Protein AF-A0A9E1L8W7-F1 (afdb_monomer_lite)

Radius of gyration: 23.7 Å; chains: 1; bounding box: 44×38×64 Å

Sequence (65 aa):
MKKPDYKGAEKALLAFLETVPEPTTPSSNNKIIDVTEDSLETAYQFTENDLLVIKDTSKGDKDEK

Foldseek 3Di:
DDDDPVVVVVVVVVVVVVVDDDPPDDPPPPPPPPCVVVPVQWDWDDDPPDIDIDGNPPPDPPPDD

pLDDT: mean 73.26, std 15.08, range [38.72, 94.12]

Secondary structure (DSSP, 8-state):
-PPP-HHHHHHHHHHHHHHS---SS--TT------HHHHTTEEEEE-SSSEEEEE---SS-----

Structure (mmCIF, N/CA/C/O backbone):
data_AF-A0A9E1L8W7-F1
#
_entry.id   AF-A0A9E1L8W7-F1
#
loop_
_atom_site.group_PDB
_atom_site.id
_atom_site.type_symbol
_atom_site.label_atom_id
_atom_site.label_alt_id
_atom_site.label_comp_id
_atom_site.lab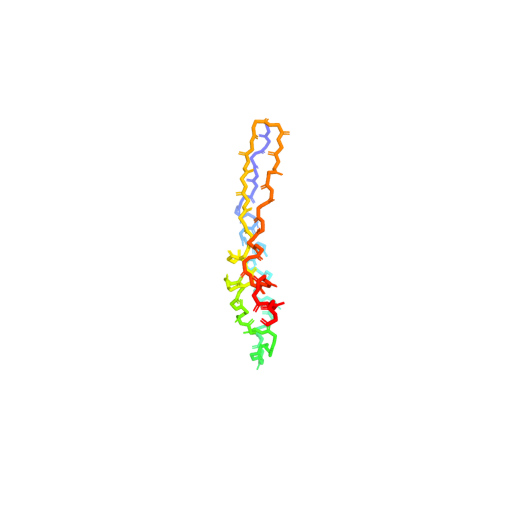el_asym_id
_atom_site.label_entity_id
_atom_site.label_seq_id
_atom_site.pdbx_PDB_ins_code
_atom_site.Cartn_x
_atom_site.Cartn_y
_atom_site.Cartn_z
_atom_site.occupancy
_atom_site.B_iso_or_equiv
_atom_site.auth_seq_id
_atom_site.auth_comp_id
_atom_site.auth_asym_id
_atom_site.auth_atom_id
_atom_site.pdbx_PDB_model_num
ATOM 1 N N . MET A 1 1 ? -22.041 17.824 14.282 1.00 79.69 1 MET A N 1
ATOM 2 C CA . MET A 1 1 ? -21.411 16.502 14.054 1.00 79.69 1 MET A CA 1
ATOM 3 C C . MET A 1 1 ? -20.809 16.019 15.363 1.00 79.69 1 MET A C 1
ATOM 5 O O . MET A 1 1 ? -20.250 16.842 16.083 1.00 79.69 1 MET A O 1
ATOM 9 N N . LYS A 1 2 ? -20.953 14.734 15.712 1.00 87.06 2 LYS A N 1
ATOM 10 C CA . LYS A 1 2 ? -20.213 14.172 16.853 1.00 87.06 2 LYS A CA 1
ATOM 11 C C . LYS A 1 2 ? -18.725 14.156 16.499 1.00 87.06 2 LYS A C 1
ATOM 13 O O . LYS A 1 2 ? -18.378 13.876 15.354 1.00 87.06 2 LYS A O 1
ATOM 18 N N . LYS A 1 3 ? -17.865 14.500 17.459 1.00 87.62 3 LYS A N 1
ATOM 19 C CA . LYS A 1 3 ? -16.415 14.408 17.265 1.00 87.62 3 LYS A CA 1
ATOM 20 C C . LYS A 1 3 ? -16.028 12.930 17.102 1.00 87.62 3 LYS A C 1
ATOM 22 O O . LYS A 1 3 ? -16.579 12.111 17.840 1.00 87.62 3 LYS A O 1
ATOM 27 N N . PRO A 1 4 ? -15.123 12.588 16.171 1.00 88.00 4 PRO A N 1
ATOM 28 C CA . PRO A 1 4 ? -14.597 11.232 16.065 1.00 88.00 4 PRO A CA 1
ATOM 29 C C . PRO A 1 4 ? -13.855 10.826 17.342 1.00 88.00 4 PRO A C 1
ATOM 31 O O . PRO A 1 4 ? -13.223 11.664 17.992 1.00 88.00 4 PRO A O 1
ATOM 34 N N . ASP A 1 5 ? -13.929 9.544 17.697 1.00 92.31 5 ASP A N 1
ATOM 35 C CA . ASP A 1 5 ? -13.208 8.995 18.845 1.00 92.31 5 ASP A CA 1
ATOM 36 C C . ASP A 1 5 ? -11.797 8.554 18.442 1.00 92.31 5 ASP A C 1
ATOM 38 O O . ASP A 1 5 ? -11.514 7.383 18.190 1.00 92.31 5 ASP A O 1
ATOM 42 N N . TYR A 1 6 ? -10.898 9.531 18.377 1.00 92.44 6 TYR A N 1
ATOM 43 C CA . TYR A 1 6 ? -9.500 9.299 18.024 1.00 92.44 6 TYR A CA 1
ATOM 44 C C . TYR A 1 6 ? -8.757 8.442 19.058 1.00 92.44 6 TYR A C 1
ATOM 46 O O . TYR A 1 6 ? -7.881 7.667 18.687 1.00 92.44 6 TYR A O 1
ATOM 54 N N . LYS A 1 7 ? -9.133 8.525 20.343 1.00 92.31 7 LYS A N 1
ATOM 55 C CA . LYS A 1 7 ? -8.500 7.731 21.409 1.00 92.31 7 LYS A CA 1
ATOM 56 C C . LYS A 1 7 ? -8.899 6.260 21.323 1.00 92.31 7 LYS A C 1
ATOM 58 O O . LYS A 1 7 ? -8.081 5.384 21.597 1.00 92.31 7 LYS A O 1
ATOM 63 N N . GLY A 1 8 ? -10.150 5.984 20.956 1.00 94.12 8 GLY A N 1
ATOM 64 C CA . GLY A 1 8 ? -10.613 4.628 20.667 1.00 94.12 8 GLY A CA 1
ATOM 65 C C . GLY A 1 8 ? -9.900 4.029 19.455 1.00 94.12 8 GLY A C 1
ATOM 66 O O . GLY A 1 8 ? -9.437 2.891 19.519 1.00 94.12 8 GLY A O 1
ATOM 67 N N . ALA A 1 9 ? -9.743 4.816 18.386 1.00 92.94 9 ALA A N 1
ATOM 68 C CA . ALA A 1 9 ? -9.033 4.391 17.181 1.00 92.94 9 ALA A CA 1
ATOM 69 C C . ALA A 1 9 ? -7.558 4.056 17.459 1.00 92.94 9 ALA A C 1
ATOM 71 O O . ALA A 1 9 ? -7.080 3.010 17.033 1.00 92.94 9 ALA A O 1
ATOM 72 N N . GLU A 1 10 ? -6.860 4.894 18.226 1.00 93.50 10 GLU A N 1
ATOM 73 C CA . GLU A 1 10 ? -5.468 4.660 18.627 1.00 93.50 10 GLU A CA 1
ATOM 74 C C . GLU A 1 10 ? -5.301 3.330 19.376 1.00 93.50 10 GLU A C 1
ATOM 76 O O . GLU A 1 10 ? -4.452 2.512 19.021 1.00 93.50 10 GLU A O 1
ATOM 81 N N . LYS A 1 11 ? -6.166 3.063 20.362 1.00 93.69 11 LYS A N 1
ATOM 82 C CA . LYS A 1 11 ? -6.138 1.802 21.119 1.00 93.69 11 LYS A CA 1
ATOM 83 C C . LYS A 1 11 ? -6.409 0.583 20.242 1.00 93.69 11 LYS A C 1
ATOM 85 O O . LYS A 1 11 ? -5.758 -0.442 20.416 1.00 93.69 11 LYS A O 1
ATOM 90 N N . ALA A 1 12 ? -7.363 0.691 19.319 1.00 92.12 12 ALA A N 1
ATOM 91 C CA . ALA A 1 12 ? -7.695 -0.393 18.401 1.00 92.12 12 ALA A CA 1
ATOM 92 C C . ALA A 1 12 ? -6.532 -0.707 17.447 1.00 92.12 12 ALA A C 1
ATOM 94 O O . ALA A 1 12 ? -6.246 -1.876 17.195 1.00 92.12 12 ALA A O 1
ATOM 95 N N . LEU A 1 13 ? -5.839 0.325 16.958 1.00 91.62 13 LEU A N 1
ATOM 96 C CA . LEU A 1 13 ? -4.670 0.167 16.095 1.00 91.62 13 LEU A CA 1
ATOM 97 C C . LEU A 1 13 ? -3.499 -0.482 16.835 1.00 91.62 13 LEU A C 1
ATOM 99 O O . LEU A 1 13 ? -2.896 -1.406 16.299 1.00 91.62 13 LEU A O 1
ATOM 103 N N . LEU A 1 14 ? -3.205 -0.055 18.066 1.00 91.06 14 LEU A N 1
ATOM 104 C CA . LEU A 1 14 ? -2.136 -0.655 18.874 1.00 91.06 14 LEU A CA 1
ATOM 105 C C . LEU A 1 14 ? -2.413 -2.131 19.176 1.00 91.06 14 LEU A C 1
ATOM 107 O O . LEU A 1 14 ? -1.552 -2.971 18.934 1.00 91.06 14 LEU A O 1
ATOM 111 N N . ALA A 1 15 ? -3.634 -2.457 19.609 1.00 92.31 15 ALA A N 1
ATOM 112 C CA . ALA A 1 15 ? -4.027 -3.842 19.858 1.00 92.31 15 ALA A CA 1
ATOM 113 C C . ALA A 1 15 ? -3.927 -4.705 18.590 1.00 92.31 15 ALA A C 1
ATOM 115 O O . ALA A 1 15 ? -3.497 -5.851 18.654 1.00 92.31 15 ALA A O 1
ATOM 116 N N . PHE A 1 16 ? -4.290 -4.159 17.425 1.00 89.69 16 PHE A N 1
ATOM 117 C CA . PHE A 1 16 ? -4.125 -4.863 16.155 1.00 89.69 16 PHE A CA 1
ATOM 118 C C . PHE A 1 16 ? -2.648 -5.115 15.835 1.00 89.69 16 PHE A C 1
ATOM 120 O O . PHE A 1 16 ? -2.286 -6.245 15.516 1.00 89.69 16 PHE A O 1
ATOM 127 N N . LEU A 1 17 ? -1.788 -4.102 15.964 1.00 84.88 17 LEU A N 1
ATOM 128 C CA . LEU A 1 17 ? -0.355 -4.234 15.693 1.00 84.88 17 LEU A CA 1
ATOM 129 C C . LEU A 1 17 ? 0.323 -5.263 16.607 1.00 84.88 17 LEU A C 1
ATOM 131 O O . LEU A 1 17 ? 1.168 -6.009 16.131 1.00 84.88 17 LEU A O 1
ATOM 135 N N . GLU A 1 18 ? -0.093 -5.369 17.871 1.00 87.00 18 GLU A N 1
ATOM 136 C CA . GLU A 1 18 ? 0.392 -6.408 18.795 1.00 87.00 18 GLU A CA 1
ATOM 137 C C . GLU A 1 18 ? 0.008 -7.833 18.360 1.00 87.00 18 GLU A C 1
ATOM 139 O O . GLU A 1 18 ? 0.717 -8.789 18.670 1.00 87.00 18 GLU A O 1
ATOM 144 N N . THR A 1 19 ? -1.104 -7.996 17.631 1.00 84.00 19 THR A N 1
ATOM 145 C CA . THR A 1 19 ? -1.524 -9.306 17.096 1.00 84.00 19 THR A CA 1
ATOM 146 C C . THR A 1 19 ? -0.859 -9.675 15.776 1.00 84.00 19 THR A C 1
ATOM 148 O O . THR A 1 19 ? -0.910 -10.842 15.382 1.00 84.00 19 THR A O 1
ATOM 151 N N . VAL A 1 20 ? -0.254 -8.709 15.078 1.00 79.62 20 VAL A N 1
ATOM 152 C CA . VAL A 1 20 ? 0.446 -8.968 13.820 1.00 79.62 20 VAL A CA 1
ATOM 153 C C . VAL A 1 20 ? 1.834 -9.511 14.163 1.00 79.62 20 VAL A C 1
ATOM 155 O O . VAL A 1 20 ? 2.648 -8.773 14.716 1.00 79.62 20 VAL A O 1
ATOM 158 N N . PRO A 1 21 ? 2.134 -10.788 13.859 1.00 76.94 21 PRO A N 1
ATOM 159 C CA . PRO A 1 21 ? 3.460 -11.325 14.111 1.00 76.94 21 PRO A CA 1
ATOM 160 C C . PRO A 1 21 ? 4.483 -10.538 13.294 1.00 76.94 21 PRO A C 1
ATOM 162 O O . PRO A 1 21 ? 4.285 -10.306 12.097 1.00 76.94 21 PRO A O 1
ATOM 165 N N . GLU A 1 22 ? 5.585 -10.148 13.933 1.00 71.19 22 GLU A N 1
ATOM 166 C CA . GLU A 1 22 ? 6.703 -9.564 13.205 1.00 71.19 22 GLU A CA 1
ATOM 167 C C . GLU A 1 22 ? 7.159 -10.550 12.119 1.00 71.19 22 GLU A C 1
ATOM 169 O O . GLU A 1 22 ? 7.310 -11.752 12.386 1.00 71.19 22 GLU A O 1
ATOM 174 N N . PRO A 1 23 ? 7.348 -10.084 10.874 1.00 70.88 23 PRO A N 1
ATOM 175 C CA . PRO A 1 23 ? 7.744 -10.956 9.784 1.00 70.88 23 PRO A CA 1
ATOM 176 C C . PRO A 1 23 ? 9.089 -11.607 10.116 1.00 70.88 23 PRO A C 1
ATOM 178 O O . PRO A 1 23 ? 10.126 -10.956 10.192 1.00 70.88 23 PRO A O 1
ATOM 181 N N . THR A 1 24 ? 9.071 -12.927 10.300 1.00 68.38 24 THR A N 1
ATOM 182 C CA . THR A 1 24 ? 10.242 -13.730 10.698 1.00 68.38 24 THR A CA 1
ATOM 183 C C . THR A 1 24 ? 11.232 -13.934 9.547 1.00 68.38 24 THR A C 1
ATOM 185 O O . THR A 1 24 ? 12.318 -14.477 9.726 1.00 68.38 24 THR A O 1
ATOM 188 N N . THR A 1 25 ? 10.856 -13.506 8.343 1.00 64.62 25 THR A N 1
ATOM 189 C CA . THR A 1 25 ? 11.703 -13.481 7.154 1.00 64.62 25 THR A CA 1
ATOM 190 C C . THR A 1 25 ? 11.685 -12.073 6.570 1.00 64.62 25 THR A C 1
ATOM 192 O O . THR A 1 25 ? 10.606 -11.488 6.441 1.00 64.62 25 THR A O 1
ATOM 195 N N . PRO A 1 26 ? 12.844 -11.504 6.184 1.00 58.06 26 PRO A N 1
ATOM 196 C CA . PRO A 1 26 ? 12.837 -10.329 5.332 1.00 58.06 26 PRO A CA 1
ATOM 197 C C . PRO A 1 26 ? 12.099 -10.721 4.053 1.00 58.06 26 PRO A C 1
ATOM 199 O O . PRO A 1 26 ? 12.510 -11.641 3.347 1.00 58.06 26 PRO A O 1
ATOM 202 N N . SER A 1 27 ? 10.964 -10.072 3.795 1.00 58.56 27 SER A N 1
ATOM 203 C CA . SER A 1 27 ? 10.199 -10.273 2.569 1.00 58.56 27 SER A CA 1
ATOM 204 C C . SER A 1 27 ? 11.148 -10.109 1.381 1.00 58.56 27 SER A C 1
ATOM 206 O O . SER A 1 27 ? 11.676 -9.022 1.150 1.00 58.56 27 SER A O 1
ATOM 208 N N . SER A 1 28 ? 11.366 -11.178 0.612 1.00 56.84 28 SER A N 1
ATOM 209 C CA . SER A 1 28 ? 12.156 -11.143 -0.627 1.00 56.84 28 SER A CA 1
ATOM 210 C C . SER A 1 28 ? 11.545 -10.217 -1.687 1.00 56.84 28 SER A C 1
ATOM 212 O O . SER A 1 28 ? 12.176 -9.944 -2.703 1.00 56.84 28 SER A O 1
ATOM 214 N N . ASN A 1 29 ? 10.326 -9.723 -1.444 1.00 57.00 29 ASN A N 1
ATOM 215 C CA . ASN A 1 29 ? 9.633 -8.740 -2.268 1.00 57.00 29 ASN A CA 1
ATOM 216 C C . ASN A 1 29 ? 9.929 -7.287 -1.856 1.00 57.00 29 ASN A C 1
ATOM 218 O O . ASN A 1 29 ? 9.469 -6.371 -2.528 1.00 57.00 29 ASN A O 1
ATOM 222 N N . ASN A 1 30 ? 10.730 -7.046 -0.810 1.00 54.47 30 ASN A N 1
ATOM 223 C CA . ASN A 1 30 ? 11.195 -5.705 -0.430 1.00 54.47 30 ASN A CA 1
ATOM 224 C C . ASN A 1 30 ? 12.396 -5.258 -1.279 1.00 54.47 30 ASN A C 1
ATOM 226 O O . ASN A 1 30 ? 13.355 -4.673 -0.771 1.00 54.47 30 ASN A O 1
ATOM 230 N N . LYS A 1 31 ? 12.372 -5.535 -2.586 1.00 57.34 31 LYS A N 1
ATOM 231 C CA . LYS A 1 31 ? 13.268 -4.839 -3.504 1.00 57.34 31 LYS A CA 1
ATOM 232 C C . LYS A 1 31 ? 12.725 -3.418 -3.601 1.00 57.34 31 LYS A C 1
ATOM 234 O O . LYS A 1 31 ? 11.647 -3.213 -4.146 1.00 57.34 31 LYS A O 1
ATOM 239 N N . ILE A 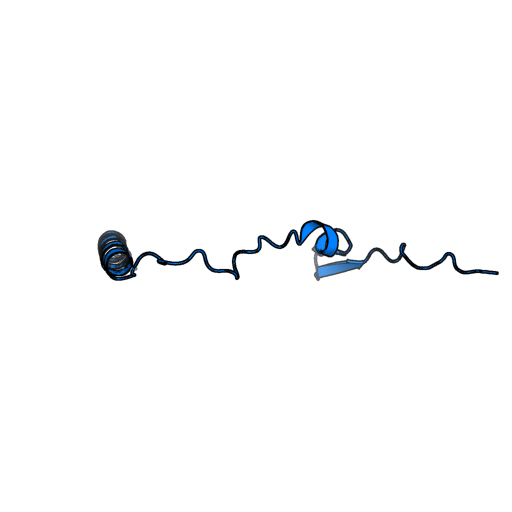1 32 ? 13.447 -2.450 -3.042 1.00 62.38 32 ILE A N 1
ATOM 240 C CA . ILE A 1 32 ? 13.210 -1.041 -3.359 1.00 62.38 32 ILE A CA 1
ATOM 241 C C . ILE A 1 32 ? 13.531 -0.921 -4.849 1.00 62.38 32 ILE A C 1
ATOM 243 O O . ILE A 1 32 ? 14.69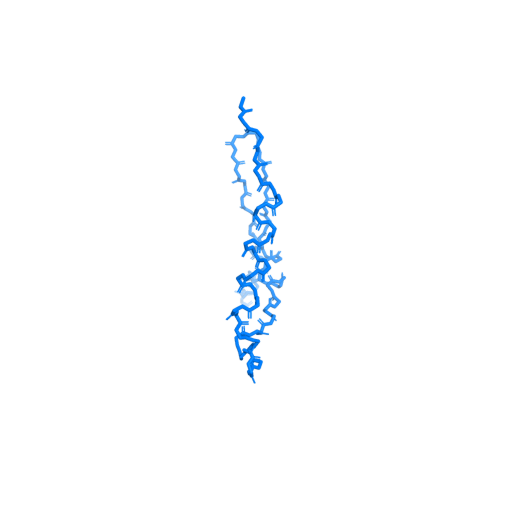3 -0.974 -5.249 1.00 62.38 32 ILE A O 1
ATOM 247 N N . ILE A 1 33 ? 12.489 -0.913 -5.676 1.00 62.47 33 ILE A N 1
ATOM 248 C CA . ILE A 1 33 ? 12.622 -0.660 -7.103 1.00 62.47 33 ILE A CA 1
ATOM 249 C C . ILE A 1 33 ? 12.821 0.843 -7.213 1.00 62.47 33 ILE A C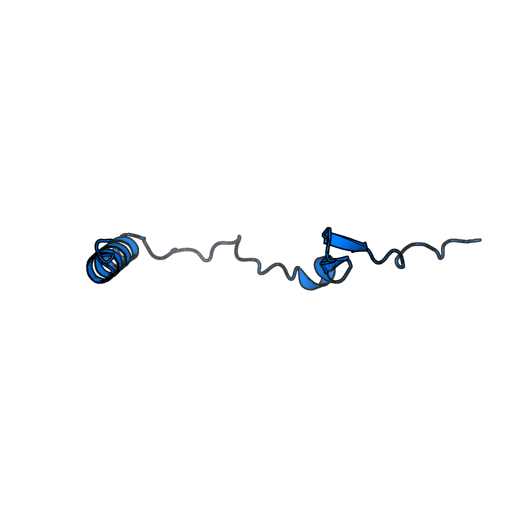 1
ATOM 251 O O . ILE A 1 33 ? 11.940 1.616 -6.837 1.00 62.47 33 ILE A O 1
ATOM 255 N N . ASP A 1 34 ? 14.000 1.244 -7.671 1.00 57.91 34 ASP A N 1
ATOM 256 C CA . ASP A 1 34 ? 14.236 2.622 -8.055 1.00 57.91 34 ASP A CA 1
ATOM 257 C C . ASP A 1 34 ? 13.436 2.896 -9.334 1.00 57.91 34 ASP A C 1
ATOM 259 O O . ASP A 1 34 ? 13.861 2.570 -10.437 1.00 57.91 34 ASP A O 1
ATOM 263 N N . VAL A 1 35 ? 12.221 3.419 -9.162 1.00 60.94 35 VAL A N 1
ATOM 264 C CA . VAL A 1 35 ? 11.336 3.833 -10.261 1.00 60.94 35 VAL A CA 1
ATOM 265 C C . VAL A 1 35 ? 11.722 5.202 -10.816 1.00 60.94 35 VAL A C 1
ATOM 267 O O . VAL A 1 35 ? 11.036 5.714 -11.695 1.00 60.94 35 VAL A O 1
ATOM 270 N N . THR A 1 36 ? 12.786 5.828 -10.301 1.00 61.69 36 THR A N 1
ATOM 271 C CA . THR A 1 36 ? 13.196 7.164 -10.741 1.00 61.69 36 THR A CA 1
ATOM 272 C C . THR A 1 36 ? 13.646 7.124 -12.195 1.00 61.69 36 THR A C 1
ATOM 274 O O . THR A 1 36 ? 13.251 7.995 -12.955 1.00 61.69 36 THR A O 1
ATOM 277 N N . GLU A 1 37 ? 14.384 6.097 -12.6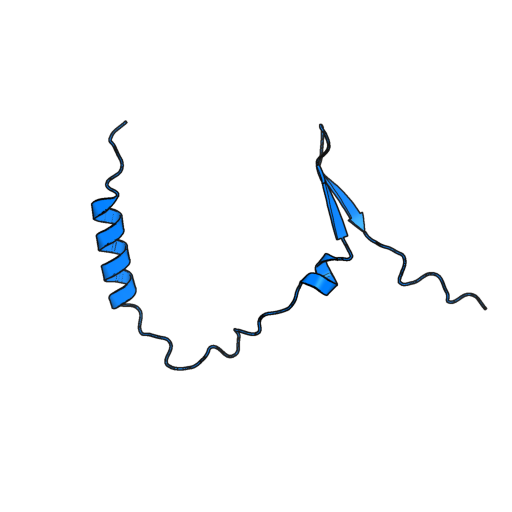24 1.00 60.00 37 GLU A N 1
ATOM 278 C CA . GLU A 1 37 ? 14.834 5.986 -14.020 1.00 60.00 37 GLU A CA 1
ATOM 279 C C . GLU A 1 37 ? 13.657 5.806 -14.998 1.00 60.00 37 GLU A C 1
ATOM 281 O O . GLU A 1 37 ? 13.586 6.522 -15.994 1.00 60.00 37 GLU A O 1
ATOM 286 N N . ASP A 1 38 ? 12.674 4.965 -14.655 1.00 56.28 38 ASP A N 1
ATOM 287 C CA . ASP A 1 38 ? 11.455 4.764 -15.459 1.00 56.28 38 ASP A CA 1
ATOM 288 C C . ASP A 1 38 ? 10.493 5.972 -15.404 1.00 56.28 38 ASP A C 1
ATOM 290 O O . ASP A 1 38 ? 9.734 6.227 -16.340 1.00 56.28 38 ASP A O 1
ATOM 294 N N . SER A 1 39 ? 10.497 6.737 -14.305 1.00 56.09 39 SER A N 1
ATOM 295 C CA . SER A 1 39 ? 9.624 7.906 -14.118 1.00 56.09 39 SER A CA 1
ATOM 296 C C . SER A 1 39 ? 10.229 9.213 -14.634 1.00 56.09 39 SER A C 1
ATOM 298 O O . SER A 1 39 ? 9.485 10.178 -14.813 1.00 56.09 39 SER A O 1
ATOM 300 N N . LEU A 1 40 ? 11.544 9.280 -14.861 1.00 59.88 40 LEU A N 1
ATOM 301 C CA . LEU A 1 40 ? 12.209 10.461 -15.424 1.00 59.88 40 LEU A CA 1
ATOM 302 C C . LEU A 1 40 ? 11.815 10.703 -16.887 1.00 59.88 40 LEU A C 1
ATOM 304 O O . LEU A 1 40 ? 11.897 11.832 -17.361 1.00 59.88 40 LEU A O 1
ATOM 308 N N . GLU A 1 41 ? 11.349 9.667 -17.585 1.00 62.56 41 GLU A N 1
ATOM 309 C CA . GLU A 1 41 ? 10.974 9.735 -19.000 1.00 62.56 41 GLU A CA 1
ATOM 310 C C . GLU A 1 41 ? 9.585 10.361 -19.226 1.00 62.56 41 GLU A C 1
ATOM 312 O O . GLU A 1 41 ? 9.243 10.717 -20.354 1.00 62.56 41 GLU A O 1
ATOM 317 N N . THR A 1 42 ? 8.761 10.517 -18.177 1.00 69.94 42 THR A N 1
ATOM 318 C CA . THR A 1 42 ? 7.409 11.088 -18.298 1.00 69.94 42 THR A CA 1
ATOM 319 C C . THR A 1 42 ? 7.169 12.227 -17.307 1.00 69.94 42 THR A C 1
ATOM 321 O O . THR A 1 42 ? 7.079 12.014 -16.099 1.00 69.94 42 THR A O 1
ATOM 324 N N . ALA A 1 43 ? 6.980 13.440 -17.826 1.00 76.06 43 ALA A N 1
ATOM 325 C CA . ALA A 1 43 ? 6.576 14.610 -17.057 1.00 76.06 43 ALA A CA 1
ATOM 326 C C . ALA A 1 43 ? 5.058 14.837 -17.144 1.00 76.06 43 ALA A C 1
ATOM 328 O O . ALA A 1 43 ? 4.439 14.669 -18.195 1.00 76.06 43 ALA A O 1
ATOM 329 N N . TYR A 1 44 ? 4.460 15.261 -16.032 1.00 79.25 44 TYR A N 1
ATOM 330 C CA . TYR A 1 44 ? 3.029 15.542 -15.920 1.00 79.25 44 TYR A CA 1
ATOM 331 C C . TYR A 1 44 ? 2.811 17.015 -15.570 1.00 79.25 44 TYR A C 1
ATOM 333 O O . TYR A 1 44 ? 3.428 17.525 -14.632 1.00 79.25 44 TYR A O 1
ATOM 341 N N . GLN A 1 45 ? 1.920 17.696 -16.290 1.00 81.50 45 GLN A N 1
ATOM 342 C CA . GLN A 1 45 ? 1.600 19.106 -16.063 1.00 81.50 45 GLN A CA 1
ATOM 343 C C . GLN A 1 45 ? 0.084 19.317 -16.032 1.00 81.50 45 GLN A C 1
ATOM 345 O O . GLN A 1 45 ? -0.610 19.052 -17.008 1.00 81.50 45 GLN A O 1
ATOM 350 N N . PHE A 1 46 ? -0.439 19.835 -14.920 1.00 86.88 46 PHE A N 1
ATOM 351 C CA . PHE A 1 46 ? -1.838 20.256 -14.848 1.00 86.88 46 PHE A CA 1
ATOM 352 C C . PHE A 1 46 ? -2.040 21.567 -15.613 1.00 86.88 46 PHE A C 1
ATOM 354 O O . PHE A 1 46 ? -1.267 22.516 -15.463 1.00 86.88 46 PHE A O 1
ATOM 361 N N . THR A 1 47 ? -3.101 21.620 -16.407 1.00 80.25 47 THR A N 1
ATOM 362 C CA . THR A 1 47 ? -3.610 22.833 -17.054 1.00 80.25 47 THR A CA 1
ATOM 363 C C . THR A 1 47 ? -4.972 23.186 -16.461 1.00 80.25 47 THR A C 1
ATOM 365 O O . THR A 1 47 ? -5.530 22.422 -15.677 1.00 80.25 47 THR A O 1
ATOM 368 N N . GLU A 1 48 ? -5.529 24.338 -16.831 1.00 86.75 48 GLU A N 1
ATOM 369 C CA . GLU A 1 48 ? -6.845 24.771 -16.338 1.00 86.75 48 GLU A CA 1
ATOM 370 C C . GLU A 1 48 ? -7.968 23.767 -16.646 1.00 86.75 48 GLU A C 1
ATOM 372 O O . GLU A 1 48 ? -8.946 23.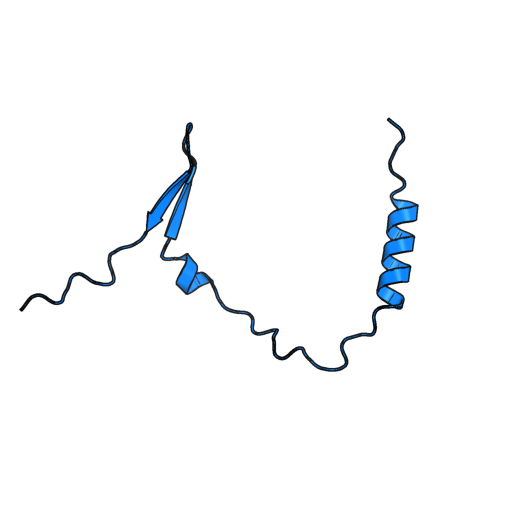706 -15.907 1.00 86.75 48 GLU A O 1
ATOM 377 N N . ASN A 1 49 ? -7.814 22.965 -17.706 1.00 84.56 49 ASN A N 1
ATOM 378 C CA . ASN A 1 49 ? -8.875 22.103 -18.221 1.00 84.56 49 ASN A CA 1
ATOM 379 C C . ASN A 1 49 ? -8.546 20.603 -18.175 1.00 84.56 49 ASN A C 1
ATOM 381 O O . ASN A 1 49 ? -9.473 19.802 -18.259 1.00 84.56 49 ASN A O 1
ATOM 385 N N . ASP A 1 50 ? -7.269 20.212 -18.070 1.00 88.44 50 ASP A N 1
ATOM 386 C CA . ASP A 1 50 ? -6.866 18.797 -18.100 1.00 88.44 50 ASP A CA 1
ATOM 387 C C . ASP A 1 50 ? -5.414 18.550 -17.628 1.00 88.44 50 ASP A C 1
ATOM 389 O O . ASP A 1 50 ? -4.647 19.489 -17.385 1.00 88.44 50 ASP A O 1
ATOM 393 N N . LEU A 1 51 ? -5.019 17.277 -17.539 1.00 86.88 51 LEU A N 1
ATOM 394 C CA . LEU A 1 51 ? -3.661 16.800 -17.292 1.00 86.88 51 LEU A CA 1
ATOM 395 C C . LEU A 1 51 ? -2.905 16.553 -18.609 1.00 86.88 51 LEU A C 1
ATOM 397 O O . LEU A 1 51 ? -3.229 15.650 -19.378 1.00 86.88 51 LEU A O 1
ATOM 401 N N . LEU A 1 52 ? -1.830 17.305 -18.832 1.00 83.06 52 LEU A N 1
ATOM 402 C CA . LEU A 1 52 ? -0.901 17.086 -19.936 1.00 83.06 52 LEU A CA 1
ATOM 403 C C . LEU A 1 52 ? 0.163 16.050 -19.539 1.00 83.06 52 LEU A C 1
ATOM 405 O O . LEU A 1 52 ? 0.790 16.172 -18.485 1.00 83.06 52 LEU A O 1
ATOM 409 N N . VAL A 1 53 ? 0.391 15.055 -20.403 1.00 83.12 53 VAL A N 1
ATOM 410 C CA . VAL A 1 53 ? 1.424 14.017 -20.241 1.00 83.12 53 VAL A CA 1
ATOM 411 C C . VAL A 1 53 ? 2.492 14.199 -21.318 1.00 83.12 53 VAL A C 1
ATOM 413 O O . VAL A 1 53 ? 2.193 14.114 -22.508 1.00 83.12 53 VAL A O 1
ATOM 416 N N . ILE A 1 54 ? 3.733 14.442 -20.905 1.00 79.06 54 ILE A N 1
ATOM 417 C CA . ILE A 1 54 ? 4.885 14.701 -21.774 1.00 79.06 54 ILE A CA 1
ATOM 418 C C . ILE A 1 54 ? 5.834 13.513 -21.643 1.00 79.06 54 ILE A C 1
ATOM 420 O O . ILE A 1 54 ? 6.314 13.240 -20.548 1.00 79.06 54 ILE A O 1
ATOM 424 N N . LYS A 1 55 ? 6.105 12.812 -22.744 1.00 77.88 55 LYS A N 1
ATOM 425 C CA . LYS A 1 55 ? 7.069 11.704 -22.783 1.00 77.88 55 LYS A CA 1
ATOM 426 C C . LYS A 1 55 ? 8.314 12.136 -23.539 1.00 77.88 55 LYS A C 1
ATOM 428 O O . LYS A 1 55 ? 8.190 12.739 -24.605 1.00 77.88 55 LYS A O 1
ATOM 433 N N . ASP A 1 56 ? 9.485 11.830 -23.001 1.00 66.94 56 ASP A N 1
ATOM 434 C CA . ASP A 1 56 ? 10.750 12.042 -23.693 1.00 66.94 56 ASP A CA 1
ATOM 435 C C . ASP A 1 56 ? 10.897 10.984 -24.802 1.00 66.94 56 ASP A C 1
ATOM 437 O O . ASP A 1 56 ? 10.931 9.789 -24.533 1.00 66.94 56 ASP A O 1
ATOM 441 N N . THR A 1 57 ? 10.910 11.397 -26.071 1.00 63.91 57 THR A N 1
ATOM 442 C CA . THR A 1 57 ? 11.064 10.484 -27.224 1.00 63.91 57 THR A CA 1
ATOM 443 C C . THR A 1 57 ? 12.516 10.377 -27.696 1.00 63.91 57 THR A C 1
ATOM 445 O O . THR A 1 57 ? 12.790 9.799 -28.746 1.00 63.91 57 THR A O 1
ATOM 448 N N . SER A 1 58 ? 13.473 10.945 -26.956 1.00 59.66 58 SER A N 1
ATOM 449 C CA . SER A 1 58 ? 14.853 11.122 -27.430 1.00 59.66 58 SER A CA 1
ATOM 450 C C . SER A 1 58 ? 15.719 9.853 -27.447 1.00 59.66 58 SER A C 1
ATOM 452 O O . SER A 1 58 ? 16.841 9.892 -27.955 1.00 59.66 58 SER A O 1
ATOM 454 N N . LYS A 1 59 ? 15.218 8.703 -26.976 1.00 55.66 59 LYS A N 1
ATOM 455 C CA . LYS A 1 59 ? 15.971 7.434 -26.943 1.00 55.66 59 LYS A CA 1
ATOM 456 C C . LYS A 1 59 ? 15.753 6.537 -28.174 1.00 55.66 59 LYS A C 1
ATOM 458 O O . LYS A 1 59 ? 15.764 5.316 -28.037 1.00 55.66 59 LYS A O 1
ATOM 463 N N . GLY A 1 60 ? 15.562 7.112 -29.371 1.00 53.62 60 GLY A N 1
ATOM 464 C CA . GLY A 1 60 ? 15.267 6.295 -30.559 1.00 53.62 60 GLY A CA 1
ATOM 465 C C . GLY A 1 60 ? 15.430 6.872 -31.971 1.00 53.62 60 GLY A C 1
ATOM 466 O O . GLY A 1 60 ? 15.207 6.108 -32.897 1.00 53.62 60 GLY A O 1
ATOM 467 N N . ASP A 1 61 ? 15.861 8.121 -32.186 1.00 48.53 61 ASP A N 1
ATOM 468 C CA . ASP A 1 61 ? 15.969 8.699 -33.548 1.00 48.53 61 ASP A CA 1
ATOM 469 C C . ASP A 1 61 ? 17.426 8.954 -33.989 1.00 48.53 61 ASP A C 1
ATOM 471 O O . ASP A 1 61 ? 17.778 10.039 -34.454 1.00 48.53 61 ASP A O 1
ATOM 475 N N . LYS A 1 62 ? 18.314 7.962 -33.819 1.00 51.81 62 LYS A N 1
ATOM 476 C CA . LYS A 1 62 ? 19.650 7.938 -34.459 1.00 51.81 62 LYS A CA 1
ATOM 477 C C . LYS A 1 62 ? 20.063 6.535 -34.917 1.00 51.81 62 LYS A C 1
ATOM 479 O O . LYS A 1 62 ? 21.178 6.103 -34.653 1.00 51.81 62 LYS A O 1
ATOM 484 N N . ASP A 1 63 ? 19.176 5.858 -35.634 1.00 52.34 63 ASP A N 1
ATOM 485 C CA . ASP A 1 63 ? 19.576 4.837 -36.607 1.00 52.34 63 ASP A CA 1
ATOM 486 C C . ASP A 1 63 ? 19.147 5.324 -37.999 1.00 52.34 63 ASP A C 1
ATOM 488 O O . ASP A 1 63 ? 18.128 4.920 -38.554 1.00 52.34 63 ASP A O 1
ATOM 492 N N . GLU A 1 64 ? 19.920 6.257 -38.560 1.00 46.66 64 GLU A N 1
ATOM 493 C CA . GLU A 1 64 ? 19.834 6.628 -39.974 1.00 46.66 64 GLU A CA 1
ATOM 494 C C . GLU A 1 64 ? 21.226 6.479 -40.614 1.00 46.66 64 GLU A C 1
ATOM 496 O O . GLU A 1 64 ? 22.102 7.313 -40.412 1.00 46.66 64 GLU A O 1
ATOM 501 N N . LYS A 1 65 ? 21.370 5.351 -41.328 1.00 38.72 65 LYS A N 1
ATOM 502 C CA . LYS A 1 65 ? 22.252 5.015 -42.468 1.00 38.72 65 LYS A CA 1
ATOM 503 C C . LYS A 1 65 ? 23.734 5.403 -42.480 1.00 38.72 65 LYS A C 1
ATOM 505 O O . LYS A 1 65 ? 24.057 6.595 -42.658 1.00 38.72 65 LYS A O 1
#